Protein AF-A0A967HFH6-F1 (afdb_monomer_lite)

Structure (mmCIF, N/CA/C/O backbone):
data_AF-A0A967HFH6-F1
#
_entry.id   AF-A0A967HFH6-F1
#
loop_
_atom_site.group_PDB
_atom_site.id
_atom_site.type_symbol
_atom_site.label_atom_id
_atom_site.label_alt_id
_atom_site.label_comp_id
_atom_site.label_asym_id
_atom_site.label_entity_id
_atom_site.label_seq_id
_atom_site.pdbx_PDB_ins_code
_atom_site.Cartn_x
_atom_site.Cartn_y
_atom_site.Cartn_z
_atom_site.occupancy
_atom_site.B_iso_or_equiv
_atom_site.auth_seq_id
_atom_site.auth_comp_id
_atom_site.auth_asym_id
_atom_site.auth_atom_id
_atom_site.pdbx_PDB_model_num
ATOM 1 N N . GLY A 1 1 ? 14.805 -10.917 2.928 1.00 79.88 1 GLY A N 1
ATOM 2 C CA . GLY A 1 1 ? 13.834 -11.345 3.957 1.00 79.88 1 GLY A CA 1
ATOM 3 C C . GLY A 1 1 ? 12.521 -11.711 3.297 1.00 79.88 1 GLY A C 1
ATOM 4 O O . GLY A 1 1 ? 12.308 -11.303 2.162 1.00 79.88 1 GLY A O 1
ATOM 5 N N . THR A 1 2 ? 11.664 -12.472 3.978 1.00 89.88 2 THR A N 1
ATOM 6 C CA . THR A 1 2 ? 10.309 -12.808 3.503 1.00 89.88 2 THR A CA 1
ATOM 7 C C . THR A 1 2 ? 9.258 -11.959 4.216 1.00 89.88 2 THR A C 1
ATOM 9 O O . THR A 1 2 ? 9.408 -11.654 5.397 1.00 89.88 2 THR A O 1
ATOM 12 N N . LEU A 1 3 ? 8.192 -11.584 3.503 1.00 93.94 3 LEU A N 1
ATOM 13 C CA . LEU A 1 3 ? 7.071 -10.801 4.038 1.00 93.94 3 LEU A CA 1
ATOM 14 C C . LEU A 1 3 ? 5.792 -11.636 4.214 1.00 93.94 3 LEU A C 1
ATOM 16 O O . LEU A 1 3 ? 4.724 -11.088 4.482 1.00 93.94 3 LEU A O 1
ATOM 20 N N . THR A 1 4 ? 5.878 -12.967 4.110 1.00 94.75 4 THR A N 1
ATOM 21 C CA . THR A 1 4 ? 4.718 -13.864 4.269 1.00 94.75 4 THR A CA 1
ATOM 22 C C . THR A 1 4 ? 4.016 -13.679 5.618 1.00 94.75 4 THR A C 1
ATOM 24 O O . THR A 1 4 ? 2.794 -13.792 5.696 1.00 94.75 4 THR A O 1
ATOM 27 N N . ALA A 1 5 ? 4.764 -13.353 6.677 1.00 95.19 5 ALA A N 1
ATOM 28 C CA . ALA A 1 5 ? 4.204 -13.064 7.995 1.00 95.19 5 ALA A CA 1
ATOM 29 C C . ALA A 1 5 ? 3.224 -11.882 7.961 1.00 95.19 5 ALA A C 1
ATOM 31 O O . ALA A 1 5 ? 2.147 -11.963 8.540 1.00 95.19 5 ALA A O 1
ATOM 32 N N . TRP A 1 6 ? 3.563 -10.814 7.235 1.00 96.62 6 TRP A N 1
ATOM 33 C CA . TRP A 1 6 ? 2.696 -9.645 7.094 1.00 96.62 6 TRP A CA 1
ATOM 34 C C . TRP A 1 6 ? 1.427 -9.998 6.320 1.00 96.62 6 TRP A C 1
ATOM 36 O O . TRP A 1 6 ? 0.332 -9.651 6.753 1.00 96.62 6 TRP A O 1
ATOM 46 N N . ALA A 1 7 ? 1.558 -10.769 5.236 1.00 96.06 7 ALA A N 1
ATOM 47 C CA . ALA A 1 7 ? 0.408 -11.231 4.460 1.00 96.06 7 ALA A CA 1
ATOM 48 C C . ALA A 1 7 ? -0.579 -12.051 5.307 1.00 96.06 7 ALA A C 1
ATOM 50 O O . ALA A 1 7 ? -1.784 -11.817 5.261 1.00 96.06 7 ALA A O 1
ATOM 51 N N . ARG A 1 8 ? -0.071 -12.955 6.155 1.00 95.81 8 ARG A N 1
ATOM 52 C CA . ARG A 1 8 ? -0.893 -13.738 7.097 1.00 95.81 8 ARG A CA 1
ATOM 53 C C . ARG A 1 8 ? -1.552 -12.886 8.184 1.00 95.81 8 ARG A C 1
ATOM 55 O O . ARG A 1 8 ? -2.578 -13.287 8.715 1.00 95.81 8 ARG A O 1
ATOM 62 N N . ARG A 1 9 ? -0.979 -11.723 8.498 1.00 95.62 9 ARG A N 1
ATOM 63 C CA . ARG A 1 9 ? -1.495 -10.755 9.480 1.00 95.62 9 ARG A CA 1
ATOM 64 C C . ARG A 1 9 ? -2.430 -9.711 8.854 1.00 95.62 9 ARG A C 1
ATOM 66 O O . ARG A 1 9 ? -2.732 -8.715 9.492 1.00 95.62 9 ARG A O 1
ATOM 73 N N . GLY A 1 10 ? -2.888 -9.920 7.617 1.00 95.12 10 GLY A N 1
ATOM 74 C CA . GLY A 1 10 ? -3.870 -9.046 6.966 1.00 95.12 10 GLY A CA 1
ATOM 75 C C . GLY A 1 10 ? -3.277 -7.924 6.111 1.00 95.12 10 GLY A C 1
ATOM 76 O O . GLY A 1 10 ? -4.014 -7.038 5.682 1.00 95.12 10 GLY A O 1
ATOM 77 N N . VAL A 1 11 ? -1.972 -7.950 5.818 1.00 97.25 11 VAL A N 1
ATOM 78 C CA . VAL A 1 11 ? -1.338 -6.965 4.929 1.00 97.25 11 VAL A CA 1
ATOM 79 C C . VAL A 1 11 ? -1.395 -7.437 3.479 1.00 97.25 11 VAL A C 1
ATOM 81 O O . VAL A 1 11 ? -0.723 -8.391 3.091 1.00 97.25 11 VAL A O 1
ATOM 84 N N . LEU A 1 12 ? -2.142 -6.727 2.636 1.00 96.94 12 LEU A N 1
ATOM 85 C CA . LEU A 1 12 ? -2.094 -6.947 1.192 1.00 96.94 12 LEU A CA 1
ATOM 86 C C . LEU A 1 12 ? -0.834 -6.297 0.595 1.00 96.94 12 LEU A C 1
ATOM 88 O O . LEU A 1 12 ? -0.716 -5.075 0.546 1.00 96.94 12 LEU A O 1
ATOM 92 N N . LEU A 1 13 ? 0.093 -7.120 0.104 1.00 95.94 13 LEU A N 1
ATOM 93 C CA . LEU A 1 13 ? 1.314 -6.679 -0.578 1.00 95.94 13 LEU A CA 1
ATOM 94 C C . LEU A 1 13 ? 1.076 -6.636 -2.093 1.00 95.94 13 LEU A C 1
ATOM 96 O O . LEU A 1 13 ? 1.196 -7.654 -2.772 1.00 95.94 13 LEU A O 1
ATOM 100 N N . LEU A 1 14 ? 0.715 -5.462 -2.614 1.00 94.44 14 LEU A N 1
ATOM 101 C CA . LEU A 1 14 ? 0.316 -5.283 -4.011 1.00 94.44 14 LEU A CA 1
ATOM 102 C C . LEU A 1 14 ? 1.255 -4.324 -4.752 1.00 94.44 14 LEU A C 1
ATOM 104 O O . LEU A 1 14 ? 1.368 -3.152 -4.397 1.00 94.44 14 LEU A O 1
ATOM 108 N N . ASN A 1 15 ? 1.879 -4.805 -5.827 1.00 91.25 15 ASN A N 1
ATOM 109 C CA . ASN A 1 15 ? 2.571 -3.940 -6.782 1.00 91.25 15 ASN A CA 1
ATOM 110 C C . ASN A 1 15 ? 1.570 -3.295 -7.751 1.00 91.25 15 ASN A C 1
ATOM 112 O O . ASN A 1 15 ? 0.539 -3.883 -8.057 1.00 91.25 15 ASN A O 1
ATOM 116 N N . ALA A 1 16 ? 1.900 -2.121 -8.299 1.00 87.69 16 ALA A N 1
ATOM 117 C CA . ALA A 1 16 ? 1.108 -1.502 -9.373 1.00 87.69 16 ALA A CA 1
ATOM 118 C C . ALA A 1 16 ? 1.206 -2.273 -10.707 1.00 87.69 16 ALA A C 1
ATOM 120 O O . ALA A 1 16 ? 0.270 -2.275 -11.499 1.00 87.69 16 ALA A O 1
ATOM 121 N N . VAL A 1 17 ? 2.337 -2.951 -10.933 1.00 91.88 17 VAL A N 1
ATOM 122 C CA . VAL A 1 17 ? 2.596 -3.825 -12.084 1.00 91.88 17 VAL A CA 1
ATOM 123 C C . VAL A 1 17 ? 3.083 -5.169 -11.545 1.00 91.88 17 VAL A C 1
ATOM 125 O O . VAL A 1 17 ? 4.024 -5.203 -10.755 1.00 91.88 17 VAL A O 1
ATOM 128 N N . LEU A 1 18 ? 2.434 -6.273 -11.928 1.00 95.12 18 LEU A N 1
ATOM 129 C CA . LEU A 1 18 ? 2.631 -7.573 -11.262 1.00 95.12 18 LEU A CA 1
ATOM 130 C C . LEU A 1 18 ? 3.716 -8.456 -11.889 1.00 95.12 18 LEU A C 1
ATOM 132 O O . LEU A 1 18 ? 4.044 -9.504 -11.344 1.00 95.12 18 LEU A O 1
ATOM 136 N N . THR A 1 19 ? 4.286 -8.045 -13.020 1.00 96.75 19 THR A N 1
ATOM 137 C CA . THR A 1 19 ? 5.358 -8.783 -13.700 1.00 96.75 19 THR A CA 1
ATOM 138 C C . THR A 1 19 ? 6.425 -7.824 -14.205 1.00 96.75 19 THR A C 1
ATOM 140 O O . THR A 1 19 ? 6.163 -6.644 -14.429 1.00 96.75 19 THR A O 1
ATOM 143 N N . VAL A 1 20 ? 7.631 -8.342 -14.400 1.00 96.44 20 VAL A N 1
ATOM 144 C CA . VAL A 1 20 ? 8.775 -7.605 -14.933 1.00 96.44 20 VAL A CA 1
ATOM 145 C C . VAL A 1 20 ? 9.654 -8.581 -15.713 1.00 96.44 20 VAL A C 1
ATOM 147 O O . VAL A 1 20 ? 9.597 -9.787 -15.472 1.00 96.44 20 VAL A O 1
ATOM 150 N N . ARG A 1 21 ? 10.447 -8.070 -16.654 1.00 97.81 21 ARG A N 1
ATOM 151 C CA . ARG A 1 21 ? 11.506 -8.841 -17.318 1.00 97.81 21 ARG A CA 1
ATOM 152 C C . ARG A 1 21 ? 12.763 -8.774 -16.466 1.00 97.81 21 ARG A C 1
ATOM 154 O O . ARG A 1 21 ? 13.016 -7.765 -15.808 1.00 97.81 21 ARG A O 1
ATOM 161 N N . GLU A 1 22 ? 13.532 -9.852 -16.471 1.00 97.19 22 GLU A N 1
ATOM 162 C CA . GLU A 1 22 ? 14.807 -9.897 -15.765 1.00 97.19 22 GLU A CA 1
ATOM 163 C C . GLU A 1 22 ? 15.717 -8.748 -16.224 1.00 97.19 22 GLU A C 1
ATOM 165 O O . GLU A 1 22 ? 15.807 -8.457 -17.413 1.00 97.19 22 GLU A O 1
ATOM 170 N N . GLY A 1 23 ? 16.333 -8.045 -15.270 1.00 95.38 23 GLY A N 1
ATOM 171 C CA . GLY A 1 23 ? 17.245 -6.932 -15.556 1.00 95.38 23 GLY A CA 1
ATOM 172 C C . GLY A 1 23 ? 16.599 -5.645 -16.090 1.00 95.38 23 GLY A C 1
ATOM 173 O O . GLY A 1 23 ? 17.307 -4.655 -16.250 1.00 95.38 23 GLY A O 1
ATOM 174 N N . GLU A 1 24 ? 15.280 -5.600 -16.309 1.00 95.50 24 GLU A N 1
ATOM 175 C CA . GLU A 1 24 ? 14.599 -4.447 -16.919 1.00 95.50 24 GLU A CA 1
ATOM 176 C C . GLU A 1 24 ? 13.489 -3.870 -16.014 1.00 95.50 24 GLU A C 1
ATOM 178 O O . GLU A 1 24 ? 12.301 -4.169 -16.192 1.00 95.50 24 GLU A O 1
ATOM 183 N N . PRO A 1 25 ? 13.826 -3.011 -15.032 1.00 90.81 25 PRO A N 1
ATOM 184 C CA . PRO A 1 25 ? 12.834 -2.374 -14.171 1.00 90.81 25 PRO A CA 1
ATOM 185 C C . PRO A 1 25 ? 11.753 -1.635 -14.972 1.00 90.81 25 PRO A C 1
ATOM 187 O O . PRO A 1 25 ? 12.048 -0.790 -15.812 1.00 90.81 25 PRO A O 1
ATOM 190 N N . GLY A 1 26 ? 10.481 -1.932 -14.692 1.00 90.06 26 GLY A N 1
ATOM 191 C CA . GLY A 1 26 ? 9.347 -1.271 -15.347 1.00 90.06 26 GLY A CA 1
ATOM 192 C C . GLY A 1 26 ? 9.038 -1.760 -16.766 1.00 90.06 26 GLY A C 1
ATOM 193 O O . GLY A 1 26 ? 8.191 -1.171 -17.429 1.00 90.06 26 GLY A O 1
ATOM 194 N N . SER A 1 27 ? 9.651 -2.852 -17.228 1.00 95.94 27 SER A N 1
ATOM 195 C CA . SER A 1 27 ? 9.494 -3.367 -18.598 1.00 95.94 27 SER A CA 1
ATOM 196 C C . SER A 1 27 ? 8.060 -3.714 -19.032 1.00 95.94 27 SER A C 1
ATOM 198 O O . SER A 1 27 ? 7.774 -3.784 -20.235 1.00 95.94 27 SER A O 1
ATOM 200 N N . HIS A 1 28 ? 7.161 -3.945 -18.070 1.00 96.19 28 HIS A N 1
ATOM 201 C CA . HIS A 1 28 ? 5.736 -4.215 -18.285 1.00 96.19 28 HIS A CA 1
ATOM 202 C C . HIS A 1 28 ? 4.810 -3.092 -17.792 1.00 96.19 28 HIS A C 1
ATOM 204 O O . HIS A 1 28 ? 3.597 -3.290 -17.735 1.00 96.19 28 HIS A O 1
ATOM 210 N N . ALA A 1 29 ? 5.351 -1.918 -17.458 1.00 93.50 29 ALA A N 1
ATOM 211 C CA . ALA A 1 29 ? 4.531 -0.741 -17.195 1.00 93.50 29 ALA A CA 1
ATOM 212 C C . ALA A 1 29 ? 3.743 -0.336 -18.453 1.00 93.50 29 ALA A C 1
ATOM 214 O O . ALA A 1 29 ? 4.232 -0.470 -19.577 1.00 93.50 29 ALA A O 1
ATOM 215 N N . GLY A 1 30 ? 2.510 0.127 -18.263 1.00 92.50 30 GLY A N 1
ATOM 216 C CA . GLY A 1 30 ? 1.594 0.514 -19.335 1.00 92.50 30 GLY A CA 1
ATOM 217 C C . GLY A 1 30 ? 1.040 -0.661 -20.145 1.00 92.50 30 GLY A C 1
ATOM 218 O O . GLY A 1 30 ? 0.450 -0.440 -21.199 1.00 92.50 30 GLY A O 1
ATOM 219 N N . ARG A 1 31 ? 1.221 -1.909 -19.685 1.00 95.38 31 ARG A N 1
ATOM 220 C CA . ARG A 1 31 ? 0.753 -3.121 -20.389 1.00 95.38 31 ARG A CA 1
ATOM 221 C C . ARG A 1 31 ? -0.554 -3.701 -19.842 1.00 95.38 31 ARG A C 1
ATOM 223 O O . ARG A 1 31 ? -0.930 -4.807 -20.215 1.00 95.38 31 ARG A O 1
ATOM 230 N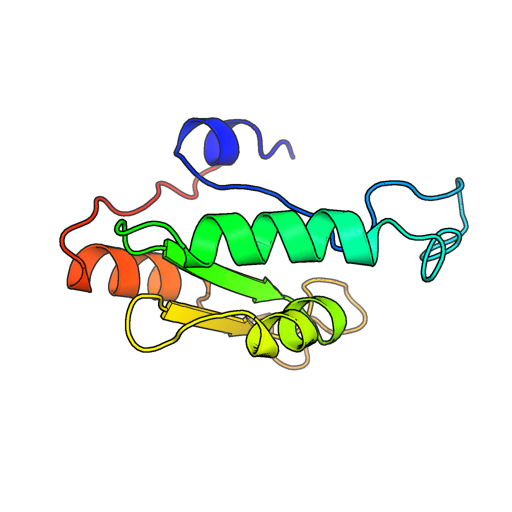 N . GLY A 1 32 ? -1.246 -2.970 -18.966 1.00 94.81 32 GLY A N 1
ATOM 231 C CA . GLY A 1 32 ? -2.601 -3.302 -18.510 1.00 94.81 32 GLY A CA 1
ATOM 232 C C . GLY A 1 32 ? -2.696 -3.839 -17.081 1.00 94.81 32 GLY A C 1
ATOM 233 O O . GLY A 1 32 ? -3.805 -3.949 -16.557 1.00 94.81 32 GLY A O 1
ATOM 234 N N . TRP A 1 33 ? -1.569 -4.110 -16.414 1.00 95.25 33 TRP A N 1
ATOM 235 C CA . TRP A 1 33 ? -1.571 -4.483 -14.993 1.00 95.25 33 TRP A CA 1
ATOM 236 C C . TRP A 1 33 ? -2.129 -3.378 -14.098 1.00 95.25 33 TRP A C 1
ATOM 238 O O . TRP A 1 33 ? -2.756 -3.665 -13.079 1.00 95.25 33 TRP A O 1
ATOM 248 N N . GLU A 1 34 ? -1.945 -2.122 -14.492 1.00 92.31 34 GLU A N 1
ATOM 249 C CA . GLU A 1 34 ? -2.468 -0.959 -13.789 1.00 92.31 34 GLU A CA 1
ATOM 250 C C . GLU A 1 34 ? -3.988 -1.055 -13.663 1.00 92.31 34 GLU A C 1
ATOM 252 O O . GLU A 1 34 ? -4.488 -1.073 -12.546 1.00 92.31 34 GLU A O 1
ATOM 257 N N . ARG A 1 35 ? -4.702 -1.307 -14.770 1.00 93.88 35 ARG A N 1
ATOM 258 C CA . ARG A 1 35 ? -6.164 -1.483 -14.771 1.00 93.88 35 ARG A CA 1
ATOM 259 C C . ARG A 1 35 ? -6.618 -2.577 -13.804 1.00 93.88 35 ARG A C 1
ATOM 261 O O . ARG A 1 35 ? -7.616 -2.412 -13.110 1.00 93.88 35 ARG A O 1
ATOM 268 N N . PHE A 1 36 ? -5.901 -3.699 -13.759 1.00 95.69 36 PHE A N 1
ATOM 269 C CA . PHE A 1 36 ? -6.225 -4.782 -12.830 1.00 95.69 36 PHE A CA 1
ATOM 270 C C . PHE A 1 36 ? -6.024 -4.352 -11.372 1.00 95.69 36 PHE A C 1
ATOM 272 O O . PHE A 1 36 ? -6.899 -4.542 -10.532 1.00 95.69 36 PHE A O 1
ATOM 279 N N . THR A 1 37 ? -4.876 -3.753 -11.061 1.00 93.94 37 THR A N 1
ATOM 280 C CA . THR A 1 37 ? -4.546 -3.354 -9.687 1.00 93.94 37 THR A CA 1
ATOM 281 C C . THR A 1 37 ? -5.346 -2.136 -9.221 1.00 93.94 37 THR A C 1
ATOM 283 O O . THR A 1 37 ? -5.555 -1.980 -8.021 1.00 93.94 37 THR A O 1
ATOM 286 N N . ASP A 1 38 ? -5.810 -1.286 -10.136 1.00 92.62 38 ASP A N 1
ATOM 287 C CA . ASP A 1 38 ? -6.762 -0.203 -9.872 1.00 92.62 38 ASP A CA 1
ATOM 288 C C . ASP A 1 38 ? -8.123 -0.785 -9.477 1.00 92.62 38 ASP A C 1
ATOM 290 O O . ASP A 1 38 ? -8.625 -0.465 -8.403 1.00 92.62 38 ASP A O 1
ATOM 294 N N . ALA A 1 39 ? -8.643 -1.758 -10.235 1.00 94.81 39 ALA A N 1
ATOM 295 C CA . ALA A 1 39 ? -9.888 -2.450 -9.888 1.00 94.81 39 ALA A CA 1
ATOM 296 C C . ALA A 1 39 ? -9.815 -3.164 -8.521 1.00 94.81 39 ALA A C 1
ATOM 298 O O . ALA A 1 39 ? -10.801 -3.218 -7.782 1.00 94.81 39 ALA A O 1
ATOM 299 N N . VAL A 1 40 ? -8.644 -3.693 -8.141 1.00 95.00 40 VAL A N 1
ATOM 300 C CA . VAL A 1 40 ? -8.428 -4.257 -6.795 1.00 95.00 40 VAL A CA 1
ATOM 301 C C . VAL A 1 40 ? -8.563 -3.178 -5.716 1.00 95.00 40 VAL A C 1
ATOM 303 O O . VAL A 1 40 ? -9.244 -3.409 -4.717 1.00 95.00 40 VAL A O 1
ATOM 306 N N . VAL A 1 41 ? -7.951 -2.005 -5.907 1.00 93.19 41 VAL A N 1
ATOM 307 C CA . VAL A 1 41 ? -8.053 -0.880 -4.961 1.00 93.19 41 VAL A CA 1
ATOM 308 C C . VAL A 1 41 ? -9.486 -0.369 -4.873 1.00 93.19 41 VAL A C 1
ATOM 310 O O . VAL A 1 41 ? -9.993 -0.219 -3.765 1.00 93.19 41 VAL A O 1
ATOM 313 N N . GLU A 1 42 ? -10.168 -0.185 -6.002 1.00 93.44 42 GLU A N 1
AT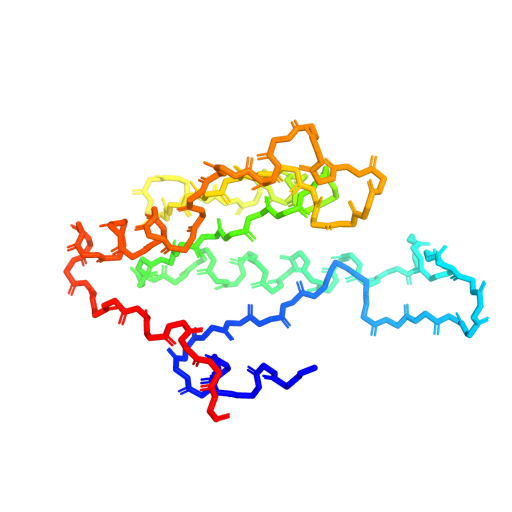OM 314 C CA . GLU A 1 42 ? -11.581 0.212 -6.044 1.00 93.44 42 GLU A CA 1
ATOM 315 C C . GLU A 1 42 ? -12.456 -0.776 -5.267 1.00 93.44 42 GLU A C 1
ATOM 317 O O . GLU A 1 42 ? -13.297 -0.384 -4.455 1.00 93.44 42 GLU A O 1
ATOM 322 N N . ARG A 1 43 ? -12.213 -2.083 -5.434 1.00 94.44 43 ARG A N 1
ATOM 323 C CA . ARG A 1 43 ? -12.966 -3.109 -4.709 1.00 94.44 43 ARG A CA 1
ATOM 324 C C . ARG A 1 43 ? -12.699 -3.088 -3.206 1.00 94.44 43 ARG A C 1
ATOM 326 O O . ARG A 1 43 ? -13.601 -3.421 -2.440 1.00 94.44 43 ARG A O 1
ATOM 333 N N . ILE A 1 44 ? -11.489 -2.728 -2.782 1.00 94.19 44 ILE A N 1
ATOM 334 C CA . ILE A 1 44 ? -11.159 -2.526 -1.366 1.00 94.19 44 ILE A CA 1
ATOM 335 C C . ILE A 1 44 ? -11.859 -1.275 -0.834 1.00 94.19 44 ILE A C 1
ATOM 337 O O . ILE A 1 44 ? -12.430 -1.340 0.249 1.00 94.19 44 ILE A O 1
ATOM 341 N N . CYS A 1 45 ? -11.875 -0.184 -1.602 1.00 92.62 45 CYS A N 1
ATOM 342 C CA . CYS A 1 45 ? -12.526 1.067 -1.207 1.00 92.62 45 CYS A CA 1
ATOM 343 C C . CYS A 1 45 ? -14.050 0.926 -1.079 1.00 92.62 45 CYS A C 1
ATOM 345 O O . CYS A 1 45 ? -14.681 1.578 -0.260 1.00 92.62 45 CYS A O 1
ATOM 347 N N . ALA A 1 46 ? -14.656 0.014 -1.841 1.00 92.44 46 ALA A N 1
ATOM 348 C CA . ALA A 1 46 ? -16.075 -0.306 -1.715 1.00 92.44 46 ALA A CA 1
ATOM 349 C C . ALA A 1 46 ? -16.426 -1.124 -0.450 1.00 92.44 46 ALA A C 1
ATOM 351 O O . ALA A 1 46 ? -17.603 -1.413 -0.214 1.00 92.44 46 ALA A O 1
ATOM 352 N N . LYS A 1 47 ? -15.441 -1.573 0.343 1.00 91.06 47 LYS A N 1
ATOM 353 C CA . LYS A 1 47 ? -15.699 -2.313 1.586 1.00 91.06 47 LYS A CA 1
ATOM 354 C C . LYS A 1 47 ? -16.055 -1.355 2.719 1.00 91.06 47 LYS A C 1
ATOM 356 O O . LYS A 1 47 ? -15.485 -0.282 2.848 1.00 91.06 47 LYS A O 1
ATOM 361 N N . ARG A 1 48 ? -16.939 -1.807 3.612 1.00 87.44 48 ARG A N 1
ATOM 362 C CA . ARG A 1 48 ? -17.270 -1.074 4.847 1.00 87.44 48 ARG A CA 1
ATOM 363 C C . ARG A 1 48 ? -16.133 -1.072 5.864 1.00 87.44 48 ARG A C 1
ATOM 365 O O . ARG A 1 48 ? -16.058 -0.176 6.691 1.00 87.44 48 ARG A O 1
ATOM 372 N N . ASP A 1 49 ? -15.264 -2.078 5.821 1.00 90.06 49 ASP A N 1
ATOM 373 C CA . ASP A 1 49 ? -14.129 -2.150 6.730 1.00 90.06 49 ASP A CA 1
ATOM 374 C C . ASP A 1 49 ? -13.101 -1.066 6.397 1.00 90.06 49 ASP A C 1
ATOM 376 O O . ASP A 1 49 ? -12.598 -1.000 5.273 1.00 90.06 49 ASP A O 1
ATOM 380 N N . ARG A 1 50 ? -12.754 -0.245 7.394 1.00 91.88 50 ARG A N 1
ATOM 381 C CA . ARG A 1 50 ? -11.668 0.730 7.279 1.00 91.88 50 ARG A CA 1
ATOM 382 C C . ARG A 1 50 ? -10.351 0.018 6.976 1.00 91.88 50 ARG A C 1
ATOM 384 O O . ARG A 1 50 ? -9.970 -0.938 7.649 1.00 91.88 50 ARG A O 1
ATOM 391 N N . VAL A 1 51 ? -9.649 0.528 5.969 1.00 96.00 51 VAL A N 1
ATOM 392 C CA . VAL A 1 51 ? -8.341 0.042 5.508 1.00 96.00 51 VAL A CA 1
ATOM 393 C C . VAL A 1 51 ? -7.369 1.212 5.512 1.00 96.00 51 VAL A C 1
ATOM 395 O O . VAL A 1 51 ? -7.753 2.336 5.181 1.00 96.00 51 VAL A O 1
ATOM 398 N N . VAL A 1 52 ? -6.117 0.943 5.878 1.00 97.50 52 VAL A N 1
ATOM 399 C CA . VAL A 1 52 ? -5.020 1.906 5.765 1.00 97.50 52 VAL A CA 1
ATOM 400 C C . VAL A 1 52 ? -4.199 1.581 4.520 1.00 97.50 52 VAL A C 1
ATOM 402 O O . VAL A 1 52 ? -3.625 0.499 4.407 1.00 97.50 52 VAL A O 1
ATOM 405 N N . PHE A 1 53 ? -4.134 2.521 3.582 1.00 97.00 53 PHE A N 1
ATOM 406 C CA . PHE A 1 53 ? -3.329 2.412 2.370 1.00 97.00 53 PHE A CA 1
ATOM 407 C C . PHE A 1 53 ? -1.930 2.977 2.616 1.00 97.00 53 PHE A C 1
ATOM 409 O O . PHE A 1 53 ? -1.754 4.184 2.786 1.00 97.00 53 PHE A O 1
ATOM 416 N N . LEU A 1 54 ? -0.922 2.104 2.604 1.00 96.81 54 LEU A N 1
ATOM 417 C CA . LEU A 1 54 ? 0.484 2.493 2.688 1.00 96.81 54 LEU A CA 1
ATOM 418 C C . LEU A 1 54 ? 1.068 2.694 1.278 1.00 96.81 54 LEU A C 1
ATOM 420 O O . LEU A 1 54 ? 1.379 1.730 0.579 1.00 96.81 54 LEU A O 1
ATOM 424 N N . LEU A 1 55 ? 1.221 3.950 0.853 1.00 95.12 55 LEU A N 1
ATOM 425 C CA . LEU A 1 55 ? 1.620 4.329 -0.506 1.00 95.12 55 LEU A CA 1
ATOM 426 C C . LEU A 1 55 ? 3.089 4.782 -0.553 1.00 95.12 55 LEU A C 1
ATOM 428 O O . LEU A 1 55 ? 3.427 5.926 -0.234 1.00 95.12 55 LEU A O 1
ATOM 432 N N . LEU A 1 56 ? 3.976 3.880 -0.979 1.00 94.06 56 LEU A N 1
ATOM 433 C CA . LEU A 1 56 ? 5.420 4.127 -1.051 1.00 94.06 56 LEU A CA 1
ATOM 434 C C . LEU A 1 56 ? 5.856 4.519 -2.474 1.00 94.06 56 LEU A C 1
ATOM 436 O O . LEU A 1 56 ? 5.975 3.677 -3.363 1.00 94.06 56 LEU A O 1
ATOM 440 N N . GLY A 1 57 ? 6.152 5.803 -2.677 1.00 91.31 57 GLY A N 1
ATOM 441 C CA . GLY A 1 57 ? 6.604 6.373 -3.949 1.00 91.31 57 GLY A CA 1
ATOM 442 C C . GLY A 1 57 ? 5.491 6.856 -4.883 1.00 91.31 57 GLY A C 1
ATOM 443 O O . GLY A 1 57 ? 4.319 6.515 -4.736 1.00 91.31 57 GLY A O 1
ATOM 444 N N . ASN A 1 58 ? 5.880 7.643 -5.889 1.00 88.25 58 ASN A N 1
ATOM 445 C CA . ASN A 1 58 ? 4.945 8.397 -6.733 1.00 88.25 58 ASN A CA 1
ATOM 446 C C . ASN A 1 58 ? 3.939 7.511 -7.482 1.00 88.25 58 ASN A C 1
ATOM 448 O O . ASN A 1 58 ? 2.782 7.887 -7.612 1.00 88.25 58 ASN A O 1
ATOM 452 N N . GLN A 1 59 ? 4.352 6.336 -7.971 1.00 84.94 59 GLN A N 1
ATOM 453 C CA . GLN A 1 59 ? 3.433 5.446 -8.694 1.00 84.94 59 GLN A CA 1
ATOM 454 C C . GLN A 1 59 ? 2.346 4.877 -7.774 1.00 84.94 59 GLN A C 1
ATOM 456 O O . GLN A 1 59 ? 1.193 4.801 -8.182 1.00 84.94 59 GLN A O 1
ATOM 461 N N . ALA A 1 60 ? 2.684 4.538 -6.525 1.00 89.50 60 ALA A N 1
ATOM 462 C CA . ALA A 1 60 ? 1.692 4.114 -5.541 1.00 89.50 60 ALA A CA 1
ATOM 463 C C . ALA A 1 60 ? 0.770 5.279 -5.154 1.00 89.50 60 ALA A C 1
ATOM 465 O O . ALA A 1 60 ? -0.441 5.108 -5.080 1.00 89.50 60 ALA A O 1
ATOM 466 N N . GLN A 1 61 ? 1.326 6.481 -4.976 1.00 91.38 61 GLN A N 1
ATOM 467 C CA . GLN A 1 61 ? 0.559 7.673 -4.603 1.00 91.38 61 GLN A CA 1
ATOM 468 C C . GLN A 1 61 ? -0.442 8.118 -5.677 1.00 91.38 61 GLN A C 1
ATOM 470 O O . GLN A 1 61 ? -1.472 8.683 -5.333 1.00 91.38 61 GLN A O 1
ATOM 475 N N . LYS A 1 62 ? -0.220 7.802 -6.960 1.00 89.00 62 LYS A N 1
ATOM 476 C CA . LYS A 1 62 ? -1.224 8.040 -8.014 1.00 89.00 62 LYS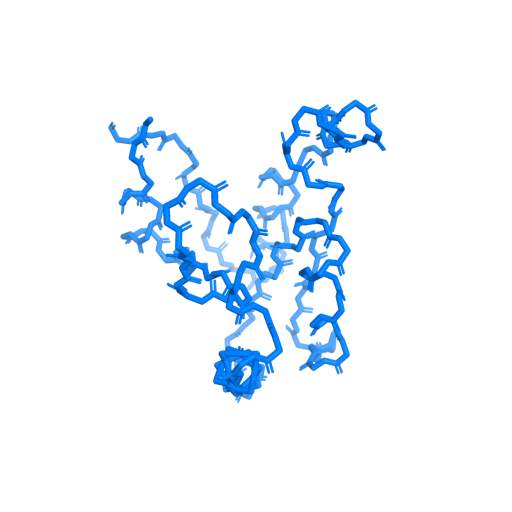 A CA 1
ATOM 477 C C . LYS A 1 62 ? -2.537 7.292 -7.775 1.00 89.00 62 LYS A C 1
ATOM 479 O O . LYS A 1 62 ? -3.579 7.790 -8.180 1.00 89.00 62 LYS A O 1
ATOM 484 N N . LYS A 1 63 ? -2.506 6.146 -7.085 1.00 86.62 63 LYS A N 1
ATOM 485 C CA . LYS A 1 63 ? -3.713 5.376 -6.741 1.00 86.62 63 LYS A CA 1
ATOM 486 C C . LYS A 1 63 ? -4.584 6.064 -5.683 1.00 86.62 63 LYS A C 1
ATOM 488 O O . LYS A 1 63 ? -5.706 5.626 -5.463 1.00 86.62 63 LYS A O 1
ATOM 493 N N . LEU A 1 64 ? -4.104 7.148 -5.061 1.00 88.62 64 LEU A N 1
ATOM 494 C CA . LEU A 1 64 ? -4.865 7.948 -4.096 1.00 88.62 64 LEU A CA 1
ATOM 495 C C . LEU A 1 64 ? -6.194 8.458 -4.667 1.00 88.62 64 LEU A C 1
ATOM 497 O O . LEU A 1 64 ? -7.159 8.564 -3.923 1.00 88.62 64 LEU A O 1
ATOM 501 N N . VAL A 1 65 ? -6.259 8.725 -5.978 1.00 85.69 65 VAL A N 1
ATOM 502 C CA . VAL A 1 65 ? -7.484 9.187 -6.655 1.00 85.69 65 VAL A CA 1
ATOM 503 C C . VAL A 1 65 ? -8.659 8.214 -6.502 1.00 85.69 65 VAL A C 1
ATOM 505 O O . VAL A 1 65 ? -9.808 8.638 -6.510 1.00 85.69 65 VAL A O 1
ATOM 508 N N . SER A 1 66 ? -8.374 6.922 -6.330 1.00 83.06 66 SER A N 1
ATOM 509 C CA . SER A 1 66 ? -9.383 5.872 -6.177 1.00 83.06 66 SER A CA 1
ATOM 510 C C . SER A 1 66 ? -9.762 5.612 -4.715 1.00 83.06 66 SER A C 1
ATOM 512 O O . SER A 1 66 ? -10.608 4.758 -4.462 1.00 83.06 66 SER A O 1
ATOM 514 N N . VAL A 1 67 ? -9.126 6.289 -3.750 1.00 88.00 67 VAL A N 1
ATOM 515 C CA . VAL A 1 67 ? -9.326 6.042 -2.316 1.00 88.00 67 VAL A CA 1
ATOM 516 C C . VAL A 1 67 ? -10.348 7.014 -1.738 1.00 88.00 67 VAL A C 1
ATOM 518 O O . VAL A 1 67 ? -10.118 8.220 -1.688 1.00 88.00 67 VAL A O 1
ATOM 521 N N . ASP A 1 68 ? -11.450 6.475 -1.219 1.00 88.00 68 ASP A N 1
ATOM 522 C CA . ASP A 1 68 ? -12.415 7.243 -0.433 1.00 88.00 68 ASP A CA 1
ATOM 523 C C . ASP A 1 68 ? -11.869 7.523 0.978 1.00 88.00 68 ASP A C 1
ATOM 525 O O . ASP A 1 68 ? -11.886 6.671 1.872 1.00 88.00 68 ASP A O 1
ATOM 529 N N . LEU A 1 69 ? -11.376 8.745 1.182 1.00 89.81 69 LEU A N 1
ATOM 530 C CA . LEU A 1 69 ? -10.799 9.192 2.452 1.00 89.81 69 LEU A CA 1
ATOM 531 C C . LEU A 1 69 ? -11.840 9.444 3.553 1.00 89.81 69 LEU A C 1
ATOM 533 O O . LEU A 1 69 ? -11.452 9.652 4.702 1.00 89.81 69 LEU A O 1
ATOM 537 N N . SER A 1 70 ? -13.142 9.411 3.244 1.00 88.94 70 SER A N 1
ATOM 538 C CA . SER A 1 70 ? -14.179 9.476 4.281 1.00 88.94 70 SER A CA 1
ATOM 539 C C . SER A 1 70 ? -14.227 8.185 5.108 1.00 88.94 70 SER A C 1
ATOM 541 O O . SER A 1 70 ? -14.466 8.226 6.315 1.00 88.94 70 SER A O 1
ATOM 543 N N . ASN A 1 71 ? -13.912 7.046 4.481 1.00 90.31 71 ASN A N 1
ATOM 544 C CA . ASN A 1 71 ? -13.945 5.724 5.103 1.00 90.31 71 ASN A CA 1
ATOM 545 C C . ASN A 1 71 ? -12.542 5.145 5.369 1.00 90.31 71 ASN A C 1
ATOM 547 O O . ASN A 1 71 ? -12.318 4.487 6.389 1.00 90.31 71 ASN A O 1
ATOM 551 N N . HIS A 1 72 ? -11.565 5.423 4.504 1.00 95.94 72 HIS A N 1
ATOM 552 C CA . HIS A 1 72 ? -10.210 4.864 4.575 1.00 95.94 72 HIS A CA 1
ATOM 553 C C . HIS A 1 72 ? -9.173 5.878 5.073 1.00 95.94 72 HIS A C 1
ATOM 555 O O . HIS A 1 72 ? -9.453 7.064 5.231 1.00 95.94 72 HIS A O 1
ATOM 561 N N . ALA A 1 73 ? -7.954 5.405 5.341 1.00 96.50 73 ALA A N 1
ATOM 562 C CA . ALA A 1 73 ? -6.822 6.257 5.698 1.00 96.50 73 ALA A CA 1
ATOM 563 C C . ALA A 1 73 ? -5.625 5.991 4.786 1.00 96.50 73 ALA A C 1
ATOM 565 O O . ALA A 1 73 ? -5.501 4.913 4.204 1.00 96.50 73 ALA A O 1
ATOM 566 N N . VAL A 1 74 ? -4.718 6.962 4.691 1.00 96.50 74 VAL A N 1
ATOM 567 C CA . VAL A 1 74 ? -3.527 6.876 3.842 1.00 96.50 74 VAL A CA 1
ATOM 568 C C . VAL A 1 74 ? -2.293 7.255 4.642 1.00 96.50 74 VAL A C 1
ATOM 570 O O . VAL A 1 74 ? -2.275 8.263 5.342 1.00 96.50 74 VAL A O 1
ATOM 573 N N . VAL A 1 75 ? -1.237 6.465 4.479 1.00 97.12 75 VAL A N 1
ATOM 574 C CA . VAL A 1 75 ? 0.121 6.799 4.902 1.00 97.12 75 VAL A CA 1
ATOM 575 C C . VAL A 1 75 ? 0.980 6.820 3.649 1.00 97.12 75 VAL A C 1
ATOM 577 O O . VAL A 1 75 ? 1.084 5.815 2.950 1.00 97.12 75 VAL A O 1
ATOM 580 N N . ALA A 1 76 ? 1.599 7.955 3.344 1.00 95.62 76 ALA A N 1
ATOM 581 C CA . ALA A 1 76 ? 2.434 8.107 2.160 1.00 95.62 76 ALA A CA 1
ATOM 582 C C . ALA A 1 76 ? 3.876 8.442 2.547 1.00 95.62 7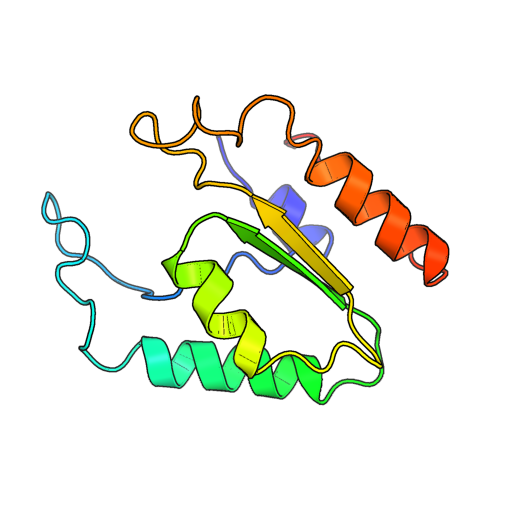6 ALA A C 1
ATOM 584 O O . ALA A 1 76 ? 4.124 9.220 3.465 1.00 95.62 76 ALA A O 1
ATOM 585 N N . ALA A 1 77 ? 4.832 7.867 1.822 1.00 96.50 77 ALA A N 1
ATOM 586 C CA . ALA A 1 77 ? 6.248 8.202 1.948 1.00 96.50 77 ALA A CA 1
ATOM 587 C C . ALA A 1 77 ? 6.966 8.009 0.602 1.00 96.50 77 ALA A C 1
ATOM 589 O O . ALA A 1 77 ? 6.443 7.327 -0.288 1.00 96.50 77 ALA A O 1
ATOM 590 N N . PRO A 1 78 ? 8.172 8.574 0.418 1.00 95.75 78 PRO A N 1
ATOM 591 C CA . PRO A 1 78 ? 9.047 8.205 -0.688 1.00 95.75 78 PRO A CA 1
ATOM 592 C C . PRO A 1 78 ? 9.317 6.695 -0.728 1.00 95.75 78 PRO A C 1
ATOM 594 O O . PRO A 1 78 ? 9.249 6.002 0.285 1.00 95.75 78 PRO A O 1
ATOM 597 N N . HIS A 1 79 ? 9.659 6.176 -1.906 1.00 94.06 79 HIS A N 1
ATOM 598 C CA . HIS A 1 79 ? 9.939 4.751 -2.072 1.00 94.06 79 HIS A CA 1
ATOM 599 C C . HIS A 1 79 ? 11.209 4.336 -1.286 1.00 94.06 79 HIS A C 1
ATOM 601 O O . HIS A 1 79 ? 12.179 5.105 -1.265 1.00 94.06 79 HIS A O 1
ATOM 607 N N . PRO A 1 80 ? 11.266 3.123 -0.697 1.00 93.62 80 PRO A N 1
ATOM 608 C CA . PRO A 1 80 ? 12.421 2.630 0.069 1.00 93.62 80 PRO A CA 1
ATOM 609 C C . PRO A 1 80 ? 13.690 2.364 -0.758 1.00 93.62 80 PRO A C 1
ATOM 611 O O . PRO A 1 80 ? 14.735 2.057 -0.192 1.00 93.62 80 PRO A O 1
ATOM 614 N N . SER A 1 81 ? 13.623 2.470 -2.089 1.00 92.75 81 SER A N 1
ATOM 615 C CA . SER A 1 81 ? 14.796 2.327 -2.972 1.00 92.75 81 SER A CA 1
ATOM 616 C C . SER A 1 81 ? 15.909 3.309 -2.580 1.00 92.75 81 SER A C 1
ATOM 618 O O . SER A 1 81 ? 15.596 4.462 -2.268 1.00 92.75 81 SER A O 1
ATOM 620 N N . PRO A 1 82 ? 17.200 2.925 -2.681 1.00 90.75 82 PRO A N 1
ATOM 621 C CA . PRO A 1 82 ? 18.330 3.824 -2.432 1.00 90.75 82 PRO A CA 1
ATOM 622 C C . PRO A 1 82 ? 18.237 5.168 -3.169 1.00 90.75 82 PRO A C 1
ATOM 624 O O . PRO A 1 82 ? 18.645 6.194 -2.628 1.00 90.75 82 PRO A O 1
ATOM 627 N N . LEU A 1 83 ? 17.624 5.182 -4.360 1.00 90.81 83 LEU A N 1
ATOM 628 C CA . LEU A 1 83 ? 17.424 6.384 -5.177 1.00 90.81 83 LEU A CA 1
ATOM 629 C C . LEU A 1 83 ? 16.501 7.426 -4.524 1.00 90.81 83 LEU A C 1
ATOM 631 O O . LEU A 1 83 ? 16.505 8.592 -4.912 1.00 90.81 83 LEU A O 1
ATOM 635 N N . SER A 1 84 ? 15.649 7.031 -3.579 1.00 90.88 84 SER A N 1
ATOM 636 C CA . SER A 1 84 ? 14.643 7.908 -2.966 1.00 90.88 84 SER A CA 1
ATOM 637 C C . SER A 1 84 ? 14.583 7.842 -1.448 1.00 90.88 84 SER A C 1
ATOM 639 O O . SER A 1 84 ? 14.006 8.745 -0.851 1.00 90.88 84 SER A O 1
ATOM 641 N N . ALA A 1 85 ? 15.190 6.843 -0.810 1.00 93.25 85 ALA A N 1
ATOM 642 C CA . ALA A 1 85 ? 14.980 6.592 0.610 1.00 93.25 85 ALA A CA 1
ATOM 643 C C . ALA A 1 85 ? 15.431 7.759 1.505 1.00 93.25 85 ALA A C 1
ATOM 645 O O . ALA A 1 85 ? 14.741 8.138 2.452 1.00 93.25 85 ALA A O 1
ATOM 646 N N . ARG A 1 86 ? 16.557 8.393 1.150 1.00 94.00 86 ARG A N 1
ATOM 647 C CA . ARG A 1 86 ? 17.094 9.572 1.851 1.00 94.00 86 ARG A CA 1
ATOM 648 C C . ARG A 1 86 ? 16.224 10.823 1.705 1.00 94.00 86 ARG A C 1
ATOM 650 O O . ARG A 1 86 ? 16.370 11.743 2.494 1.00 94.00 86 ARG A O 1
ATOM 657 N N . ARG A 1 87 ? 15.304 10.851 0.734 1.00 91.94 87 ARG A N 1
ATOM 658 C CA . ARG A 1 87 ? 14.386 11.978 0.495 1.00 91.94 87 ARG A CA 1
ATOM 659 C C . ARG A 1 87 ? 13.148 11.953 1.398 1.00 91.94 87 ARG A C 1
ATOM 661 O O . ARG A 1 87 ? 12.229 12.725 1.165 1.00 91.94 87 ARG A O 1
ATOM 668 N N . GLY A 1 88 ? 13.104 11.058 2.390 1.00 90.94 88 GLY A N 1
ATOM 669 C CA . GLY A 1 88 ? 12.043 11.036 3.403 1.00 90.94 88 GLY A CA 1
ATOM 670 C C . GLY A 1 88 ? 11.420 9.670 3.686 1.00 90.94 88 GLY A C 1
ATOM 671 O O . GLY A 1 88 ? 10.452 9.613 4.432 1.00 90.94 88 GLY A O 1
ATOM 672 N N . PHE A 1 89 ? 11.930 8.564 3.125 1.00 95.25 89 PHE A N 1
ATOM 673 C CA . PHE A 1 89 ? 11.523 7.232 3.597 1.00 95.25 89 PHE A CA 1
ATOM 674 C C . PHE A 1 89 ? 12.125 6.950 4.977 1.00 95.25 89 PHE A C 1
ATOM 676 O O . PHE A 1 89 ? 11.423 6.527 5.895 1.00 95.25 89 PHE A O 1
ATOM 683 N N . PHE A 1 90 ? 13.424 7.210 5.151 1.00 94.31 90 PHE A N 1
ATOM 684 C CA . PHE A 1 90 ? 14.047 7.118 6.469 1.00 94.31 90 PHE A CA 1
ATOM 685 C C . PHE A 1 90 ? 13.471 8.198 7.390 1.00 94.31 90 PHE A C 1
ATOM 687 O O . PHE A 1 90 ? 13.388 9.361 7.010 1.00 94.31 90 PHE A O 1
ATOM 694 N N . GLY A 1 91 ? 13.039 7.797 8.587 1.00 94.06 91 GLY A N 1
ATOM 695 C CA . GLY A 1 91 ? 12.353 8.683 9.533 1.00 94.06 91 GLY A CA 1
ATOM 696 C C . GLY A 1 91 ? 10.843 8.834 9.306 1.00 94.06 91 GLY A C 1
ATOM 697 O O . GLY A 1 91 ? 10.179 9.401 10.165 1.00 94.06 91 GLY A O 1
ATOM 698 N N . SER A 1 92 ? 10.278 8.269 8.231 1.00 95.12 92 SER A N 1
ATOM 699 C CA 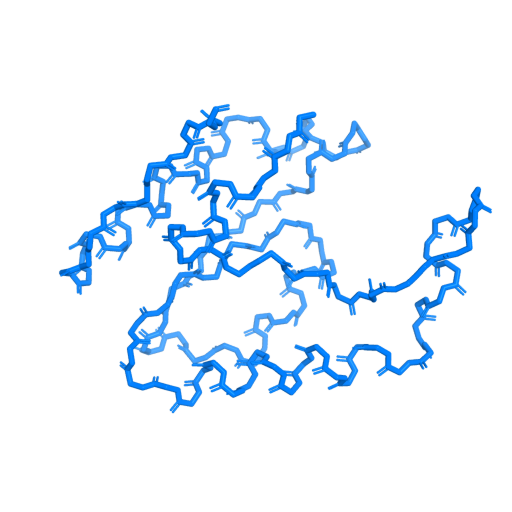. SER A 1 92 ? 8.841 8.378 7.907 1.00 95.12 92 SER A CA 1
ATOM 700 C C . SER A 1 92 ? 7.895 7.740 8.927 1.00 95.12 92 SER A C 1
ATOM 702 O O . SER A 1 92 ? 6.715 8.072 8.954 1.00 95.12 92 SER A O 1
ATOM 704 N N . ARG A 1 93 ? 8.387 6.795 9.744 1.00 96.31 93 ARG A N 1
ATOM 705 C CA . ARG A 1 93 ? 7.595 6.074 10.760 1.00 96.31 93 ARG A CA 1
ATOM 706 C C . ARG A 1 93 ? 6.308 5.443 10.198 1.00 96.31 93 ARG A C 1
ATOM 708 O O . ARG A 1 93 ? 5.326 5.287 10.922 1.00 96.31 93 ARG A O 1
ATOM 715 N N . VAL A 1 94 ? 6.327 5.031 8.925 1.00 97.25 94 VAL A N 1
ATOM 716 C CA . VAL A 1 94 ? 5.134 4.532 8.219 1.00 97.25 94 VAL A CA 1
ATOM 717 C C . VAL A 1 94 ? 4.424 3.381 8.935 1.00 97.25 94 VAL A C 1
ATOM 719 O O . VAL A 1 94 ? 3.199 3.339 8.950 1.00 97.25 94 VAL A O 1
ATOM 722 N N . PHE A 1 95 ? 5.166 2.477 9.578 1.00 97.25 95 PHE A N 1
ATOM 723 C CA . PHE A 1 95 ? 4.597 1.320 10.274 1.00 97.25 95 PHE A CA 1
ATOM 724 C C . PHE A 1 95 ? 3.831 1.710 11.544 1.00 97.25 95 PHE A C 1
ATOM 726 O O . PHE A 1 95 ? 2.696 1.283 11.741 1.00 97.25 95 PHE A O 1
ATOM 733 N N . SER A 1 96 ? 4.415 2.566 12.389 1.00 97.62 96 SER A N 1
ATOM 734 C CA . SER A 1 96 ? 3.736 3.050 13.596 1.00 97.62 96 SER A CA 1
ATOM 735 C C . SER A 1 96 ? 2.574 3.980 13.257 1.00 97.62 96 SER A C 1
ATOM 737 O O . SER A 1 96 ? 1.539 3.896 13.905 1.00 97.62 96 SER A O 1
ATOM 739 N N . ALA A 1 97 ? 2.706 4.813 12.218 1.00 98.00 97 ALA A N 1
ATOM 740 C CA . ALA A 1 97 ? 1.603 5.640 11.727 1.00 98.00 97 ALA A CA 1
ATOM 741 C C . ALA A 1 97 ? 0.438 4.779 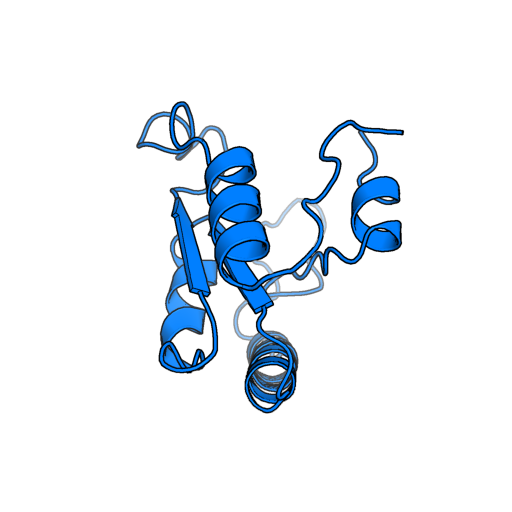11.208 1.00 98.00 97 ALA A C 1
ATOM 743 O O . ALA A 1 97 ? -0.718 5.054 11.511 1.00 98.00 97 ALA A O 1
ATOM 744 N N . THR A 1 98 ? 0.745 3.692 10.490 1.00 98.19 98 THR A N 1
ATOM 745 C CA . THR A 1 98 ? -0.267 2.727 10.032 1.00 98.19 98 THR A CA 1
ATOM 746 C C . THR A 1 98 ? -1.005 2.099 11.214 1.00 98.19 98 THR A C 1
ATOM 748 O O . THR A 1 98 ? -2.232 2.051 11.210 1.00 98.19 98 THR A O 1
ATOM 751 N N . ASN A 1 99 ? -0.281 1.667 12.251 1.00 98.25 99 ASN A N 1
ATOM 752 C CA . ASN A 1 99 ? -0.902 1.090 13.445 1.00 98.25 99 ASN A CA 1
ATOM 753 C C . ASN A 1 99 ? -1.742 2.106 14.231 1.00 98.25 99 ASN A C 1
ATOM 755 O O . ASN A 1 99 ? -2.812 1.735 14.697 1.00 98.25 99 ASN A O 1
ATOM 759 N N . ALA A 1 100 ? -1.312 3.368 14.329 1.00 98.25 100 ALA A N 1
ATOM 760 C CA . ALA A 1 100 ? -2.102 4.416 14.977 1.00 98.25 100 ALA A CA 1
ATOM 761 C C . ALA A 1 100 ? -3.463 4.604 14.281 1.00 98.25 100 ALA A C 1
ATOM 763 O O . ALA A 1 100 ? -4.499 4.560 14.934 1.00 98.25 100 ALA A O 1
ATOM 764 N N . LEU A 1 101 ? -3.474 4.678 12.945 1.00 97.38 101 LEU A N 1
ATOM 765 C CA . LEU A 1 101 ? -4.707 4.807 12.157 1.00 97.38 101 LEU A CA 1
ATOM 766 C C . LEU A 1 101 ? -5.618 3.572 12.246 1.00 97.38 101 LEU A C 1
ATOM 768 O O . LEU A 1 101 ? -6.840 3.697 12.160 1.00 97.38 101 LEU A O 1
ATOM 772 N N . LEU A 1 102 ? -5.043 2.373 12.401 1.00 96.56 102 LEU A N 1
ATOM 773 C CA . LEU A 1 102 ? -5.814 1.155 12.671 1.00 96.56 102 LEU A CA 1
ATOM 774 C C . LEU A 1 102 ? -6.460 1.214 14.058 1.00 96.56 102 LEU A C 1
ATOM 776 O O . LEU A 1 102 ? -7.650 0.935 14.188 1.00 96.56 102 LEU A O 1
ATOM 780 N N . GLN A 1 103 ? -5.707 1.628 15.075 1.00 96.88 103 GLN A N 1
ATOM 781 C CA . GLN A 1 103 ? -6.200 1.741 16.447 1.00 96.88 103 GLN A CA 1
ATOM 782 C C . GLN A 1 103 ? -7.293 2.808 16.583 1.00 96.88 103 GLN A C 1
ATOM 784 O O . GLN A 1 103 ? -8.308 2.548 17.224 1.00 96.88 103 GLN A O 1
ATOM 789 N N . GLU A 1 104 ? -7.148 3.960 15.922 1.00 95.25 104 GLU A N 1
ATOM 790 C CA . GLU A 1 104 ? -8.196 4.993 15.825 1.00 95.25 104 GLU A CA 1
ATOM 791 C C . GLU A 1 104 ? -9.500 4.446 15.223 1.00 95.25 104 GLU A C 1
ATOM 793 O O . GLU A 1 104 ? -10.591 4.887 15.572 1.00 95.25 104 GLU A O 1
ATOM 798 N N . ALA A 1 105 ? -9.392 3.448 14.344 1.00 92.69 105 ALA A N 1
ATOM 799 C CA . ALA A 1 105 ? -10.516 2.754 13.729 1.00 92.69 105 ALA A CA 1
ATOM 800 C C . ALA A 1 105 ? -11.031 1.549 14.542 1.00 92.69 105 ALA A C 1
ATOM 802 O O . ALA A 1 105 ? -11.844 0.777 14.029 1.00 92.69 105 ALA A O 1
ATOM 803 N N . GLY A 1 106 ? -10.529 1.333 15.764 1.00 94.69 106 GLY A N 1
ATOM 804 C CA . GLY A 1 106 ? -10.872 0.178 16.597 1.00 94.69 106 GLY A CA 1
ATOM 805 C C . GLY A 1 106 ? -10.368 -1.164 16.049 1.00 94.69 106 GLY A C 1
ATOM 806 O O . GLY A 1 106 ? -10.932 -2.208 16.371 1.00 94.69 106 GLY A O 1
ATOM 807 N N . ARG A 1 107 ? -9.342 -1.156 15.189 1.00 94.88 107 ARG A N 1
ATOM 808 C CA . ARG A 1 107 ? -8.719 -2.359 14.616 1.00 94.88 107 ARG A CA 1
ATOM 809 C C . ARG A 1 107 ? -7.450 -2.725 15.377 1.00 94.88 107 ARG A C 1
ATOM 811 O O . ARG A 1 107 ? -6.748 -1.865 15.907 1.00 94.88 107 ARG A O 1
ATOM 818 N N . GLU A 1 108 ? -7.130 -4.015 15.377 1.00 95.75 108 GLU A N 1
ATOM 819 C CA . GLU A 1 108 ? -5.872 -4.497 15.939 1.00 95.75 108 GLU A CA 1
ATOM 820 C C . GLU A 1 108 ? -4.668 -3.966 15.138 1.00 95.75 108 GLU A C 1
ATOM 822 O O . GLU A 1 108 ? -4.706 -3.941 13.902 1.00 95.75 108 GLU A O 1
ATOM 827 N N . PRO A 1 109 ? -3.589 -3.535 15.814 1.00 97.19 109 PRO A N 1
ATOM 828 C CA . PRO A 1 109 ? -2.365 -3.129 15.144 1.00 97.19 109 PRO A CA 1
ATOM 829 C C . PRO A 1 109 ? -1.673 -4.333 14.496 1.00 97.19 109 PRO A C 1
ATOM 831 O O . PRO A 1 109 ? -1.703 -5.451 15.008 1.00 97.19 109 PRO A O 1
ATOM 834 N N . ILE A 1 110 ? -0.964 -4.091 13.397 1.00 97.31 110 ILE A N 1
ATOM 835 C CA . ILE A 1 110 ? -0.169 -5.125 12.736 1.00 97.31 110 ILE A CA 1
ATOM 836 C C . ILE A 1 110 ? 1.142 -5.331 13.498 1.00 97.31 110 ILE A C 1
ATOM 838 O O . ILE A 1 110 ? 1.859 -4.373 13.809 1.00 97.31 110 ILE A O 1
ATOM 842 N N . ASP A 1 111 ? 1.503 -6.590 13.745 1.00 96.62 111 ASP A N 1
ATOM 843 C CA . ASP A 1 111 ? 2.871 -6.945 14.120 1.00 96.62 111 ASP A CA 1
ATOM 844 C C . ASP A 1 111 ? 3.770 -6.928 12.874 1.00 96.62 111 ASP A C 1
ATOM 846 O O . ASP A 1 111 ? 3.678 -7.797 12.001 1.00 96.62 111 ASP A O 1
ATOM 850 N N . TRP A 1 112 ? 4.650 -5.930 12.799 1.00 95.94 112 TRP A N 1
ATOM 851 C CA . TRP A 1 112 ? 5.559 -5.712 11.671 1.00 95.94 112 TRP A CA 1
ATOM 852 C C . TRP A 1 112 ? 6.866 -6.502 11.761 1.00 95.94 112 TRP A C 1
ATOM 854 O O . TRP A 1 112 ? 7.665 -6.463 10.823 1.00 95.94 112 TRP A O 1
ATOM 864 N N . ARG A 1 113 ? 7.116 -7.237 12.850 1.00 92.69 113 ARG A N 1
ATOM 865 C CA . ARG A 1 113 ? 8.332 -8.052 12.961 1.00 92.69 113 ARG A CA 1
ATOM 866 C C . ARG A 1 113 ? 8.319 -9.157 11.896 1.00 92.69 113 ARG A C 1
ATOM 868 O O . ARG A 1 113 ? 7.264 -9.770 11.689 1.00 92.69 113 ARG A O 1
ATOM 875 N N . PRO A 1 114 ? 9.445 -9.420 11.206 1.00 82.06 114 PRO A N 1
ATOM 876 C CA . PRO A 1 114 ? 9.558 -10.610 10.368 1.00 82.06 114 PRO A CA 1
ATOM 877 C C . PRO A 1 114 ? 9.325 -11.864 11.229 1.00 82.06 114 PRO A C 1
ATOM 879 O O . PRO A 1 114 ? 9.580 -11.831 12.434 1.00 82.06 114 PRO A O 1
ATOM 882 N N . ALA A 1 115 ? 8.770 -12.919 10.626 1.00 72.19 115 ALA A N 1
ATOM 883 C CA . ALA A 1 115 ? 8.668 -14.224 11.285 1.00 72.19 115 ALA A CA 1
ATOM 884 C C . ALA A 1 115 ? 10.039 -14.895 11.385 1.00 72.19 115 ALA A C 1
ATOM 886 O O . ALA A 1 115 ? 10.868 -14.648 10.476 1.00 72.19 115 ALA A O 1
#

pLDDT: mean 93.4, std 4.1, range [72.19, 98.25]

Radius of gyration: 14.74 Å; chains: 1; bounding box: 36×26×37 Å

Foldseek 3Di:
DDCVLQVVQVDDDDDCADDDDPPGPCNCPPVCSNVVVLVVLLVVQPDQAEDEAEQEADVSVVSVVSHDVVRYHYQYFHHCPPVTCVVGVVVSCRQVVRQVRCVVSVHHRGDPDDD

Secondary structure (DSSP, 8-state):
---HHHHHTT-----SS---BTTBTTTTTTSSHHHHHHHHHHHHHTSSS--EEEEESHHHHGGGGG--TTT-EEEEE--SSTTTGGGTTTT--HHHHHHHHHHHTTPPPP--S--

Sequence (115 aa):
GTLTAWARRGVLLLNAVLTVREGEPGSHAGRGWERFTDAVVERICAKRDRVVFLLLGNQAQKKLVSVDLSNHAVVAAPHPSPLSARRGFFGSRVFSATNALLQEAGREPIDWRPA